Protein AF-0000000079963083 (afdb_homodimer)

Secondary structure (DSSP, 8-state):
-EEEEEEEEEEEEEETTTTEEEEEEEEEEETTTTEEEEEEE-TT--HHHHHHHHHHHHHHHHHH-/-EEEEEEEEEEEEEETTTTEEEEEEEEEEETTTTEEEEEEE-TT--HHHHHHHHHHHHHHHHHH-

Organism: NCBI:txid1448308

Solvent-accessible surface area (backbone atoms only — not comparable to full-atom values): 7713 Å² total; per-residue (Å²): 107,75,49,77,49,78,48,77,46,93,62,66,44,77,36,82,86,80,69,44,71,27,28,29,42,37,40,43,34,30,66,81,78,71,40,74,45,81,47,77,41,45,86,81,52,50,72,67,56,47,48,51,55,50,48,58,55,53,50,52,52,63,69,72,101,107,75,49,79,49,77,49,76,46,93,63,66,45,77,37,83,85,80,69,43,69,25,28,29,43,36,39,41,33,30,65,81,78,71,40,74,45,81,45,76,42,46,86,81,53,50,71,67,58,47,49,50,56,49,47,59,55,53,50,51,51,64,70,73,103

Structure (mmCIF, N/CA/C/O backbone):
data_AF-0000000079963083-model_v1
#
loop_
_entity.id
_entity.type
_entity.pdbx_description
1 polymer 'Uncharacterized protein'
#
loop_
_atom_site.group_PDB
_atom_site.id
_atom_site.type_symbol
_atom_site.label_atom_id
_atom_site.label_alt_id
_atom_site.label_comp_id
_atom_site.label_asym_id
_atom_site.label_entity_id
_atom_site.l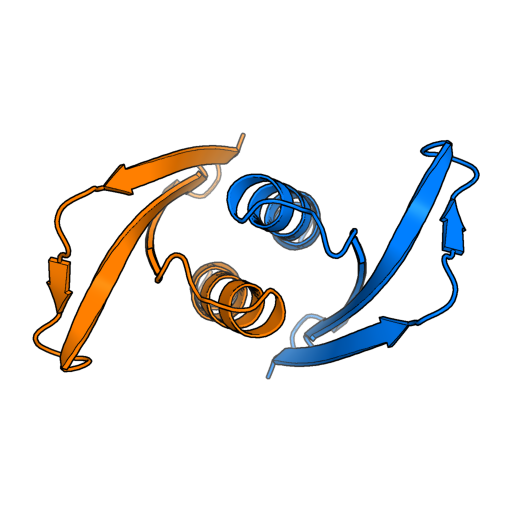abel_seq_id
_atom_site.pdbx_PDB_ins_code
_atom_site.Cartn_x
_atom_site.Cartn_y
_atom_site.Cartn_z
_atom_site.occupancy
_atom_site.B_iso_or_equiv
_atom_site.auth_seq_id
_atom_site.auth_comp_id
_atom_site.auth_asym_id
_atom_site.auth_atom_id
_atom_site.pdbx_PDB_model_num
ATOM 1 N N . ASP A 1 1 ? -7.988 -2.098 14.195 1 79.44 1 ASP A N 1
ATOM 2 C CA . ASP A 1 1 ? -6.566 -2.346 14.398 1 79.44 1 ASP A CA 1
ATOM 3 C C . ASP A 1 1 ? -5.984 -3.172 13.258 1 79.44 1 ASP A C 1
ATOM 5 O O . ASP A 1 1 ? -6.57 -4.176 12.852 1 79.44 1 ASP A O 1
ATOM 9 N N . ILE A 1 2 ? -5.004 -2.691 12.539 1 88.38 2 ILE A N 1
ATOM 10 C CA . ILE A 1 2 ? -4.402 -3.424 11.43 1 88.38 2 ILE A CA 1
ATOM 11 C C . ILE A 1 2 ? -3.031 -3.953 11.852 1 88.38 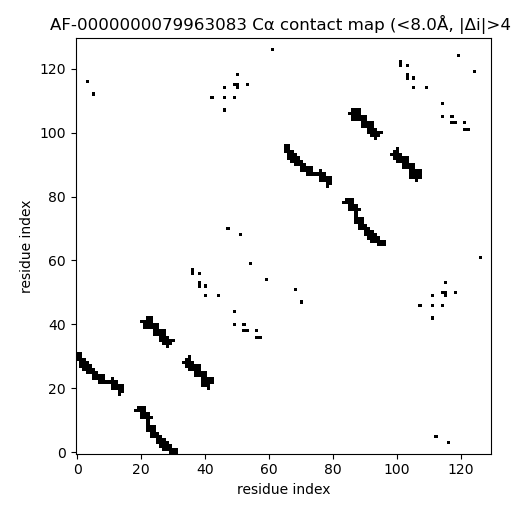2 ILE A C 1
ATOM 13 O O . ILE A 1 2 ? -2.238 -3.232 12.461 1 88.38 2 ILE A O 1
ATOM 17 N N . ALA A 1 3 ? -2.793 -5.309 11.719 1 94 3 ALA A N 1
ATOM 18 C CA . ALA A 1 3 ? -1.487 -5.918 11.961 1 94 3 ALA A CA 1
ATOM 19 C C . ALA A 1 3 ? -0.726 -6.117 10.648 1 94 3 ALA A C 1
ATOM 21 O O . ALA A 1 3 ? -1.305 -6.535 9.648 1 94 3 ALA A O 1
ATOM 22 N N . ILE A 1 4 ? 0.514 -5.68 10.648 1 93.94 4 ILE A N 1
ATOM 23 C CA . ILE A 1 4 ? 1.359 -5.82 9.469 1 93.94 4 ILE A CA 1
ATOM 24 C C . ILE A 1 4 ? 2.643 -6.559 9.836 1 93.94 4 ILE A C 1
ATOM 26 O O . ILE A 1 4 ? 3.354 -6.16 10.766 1 93.94 4 ILE A O 1
ATOM 30 N N . ASP A 1 5 ? 2.881 -7.758 9.188 1 93.5 5 ASP A N 1
ATOM 31 C CA . ASP A 1 5 ? 4.109 -8.523 9.367 1 93.5 5 ASP A CA 1
ATOM 32 C C . ASP A 1 5 ? 4.871 -8.664 8.055 1 93.5 5 ASP A C 1
ATOM 34 O O . ASP A 1 5 ? 4.262 -8.758 6.984 1 93.5 5 ASP A O 1
ATOM 38 N N . PHE A 1 6 ? 6.086 -8.555 8.094 1 92.81 6 PHE A N 1
ATOM 39 C CA . PHE A 1 6 ? 6.965 -8.555 6.926 1 92.81 6 PHE A CA 1
ATOM 40 C C . PHE A 1 6 ? 8.141 -9.492 7.137 1 92.81 6 PHE A C 1
ATOM 42 O O . PHE A 1 6 ? 8.883 -9.359 8.109 1 92.81 6 PHE A O 1
ATOM 49 N N . VAL A 1 7 ? 8.32 -10.484 6.312 1 91.06 7 VAL A N 1
ATOM 50 C CA . VAL A 1 7 ? 9.398 -11.469 6.406 1 91.06 7 VAL A CA 1
ATOM 51 C C . VAL A 1 7 ? 10.148 -11.539 5.078 1 91.06 7 VAL A C 1
ATOM 53 O O . VAL A 1 7 ? 9.547 -11.789 4.031 1 91.06 7 VAL A O 1
ATOM 56 N N . THR A 1 8 ? 11.336 -11.117 5.062 1 89.75 8 THR A N 1
ATOM 57 C CA . THR A 1 8 ? 12.18 -11.297 3.885 1 89.75 8 THR A CA 1
ATOM 58 C C . THR A 1 8 ? 12.984 -12.586 3.992 1 89.75 8 THR A C 1
ATOM 60 O O . THR A 1 8 ? 13.516 -12.906 5.059 1 89.75 8 THR A O 1
ATOM 63 N N . ARG A 1 9 ? 12.781 -13.391 3.062 1 80 9 ARG A N 1
ATOM 64 C CA . ARG A 1 9 ? 13.508 -14.656 3.084 1 80 9 ARG A CA 1
ATOM 65 C C . ARG A 1 9 ? 14.688 -14.633 2.117 1 80 9 ARG A C 1
ATOM 67 O O . ARG A 1 9 ? 14.625 -13.977 1.074 1 80 9 ARG A O 1
ATOM 74 N N . LEU A 1 10 ? 15.727 -15.516 2.58 1 77.88 10 LEU A N 1
ATOM 75 C CA . LEU A 1 10 ? 16.891 -15.695 1.723 1 77.88 10 LEU A CA 1
ATOM 76 C C . LEU A 1 10 ? 16.562 -16.594 0.533 1 77.88 10 LEU A C 1
ATOM 78 O O . LEU A 1 10 ? 17.031 -16.344 -0.583 1 77.88 10 LEU A O 1
ATOM 82 N N . LEU A 1 11 ? 15.664 -17.5 0.856 1 81.25 11 LEU A N 1
ATOM 83 C CA . LEU A 1 11 ? 15.266 -18.375 -0.242 1 81.25 11 LEU A CA 1
ATOM 84 C C . LEU A 1 11 ? 14.016 -17.844 -0.937 1 81.25 11 LEU A C 1
ATOM 86 O O . LEU A 1 11 ? 13.117 -17.328 -0.283 1 81.25 11 LEU A O 1
ATOM 90 N N . THR A 1 12 ? 14.148 -17.984 -2.246 1 86 12 THR A N 1
ATOM 91 C CA . THR A 1 12 ? 13.039 -17.484 -3.047 1 86 12 THR A CA 1
ATOM 92 C C . THR A 1 12 ? 11.93 -18.531 -3.154 1 86 12 THR A C 1
ATOM 94 O O . THR A 1 12 ? 12.188 -19.734 -3.027 1 86 12 THR A O 1
ATOM 97 N N . PHE A 1 13 ? 10.656 -17.984 -3.139 1 86.88 13 PHE A N 1
ATOM 98 C CA . PHE A 1 13 ? 9.477 -18.797 -3.379 1 86.88 13 PHE A CA 1
ATOM 99 C C . PHE A 1 13 ? 9.016 -18.672 -4.824 1 86.88 13 PHE A C 1
ATOM 101 O O . PHE A 1 13 ? 8.891 -17.562 -5.348 1 86.88 13 PHE A O 1
ATOM 108 N N . TYR A 1 14 ? 9.047 -19.906 -5.426 1 90.94 14 TYR A N 1
ATOM 109 C CA . TYR A 1 14 ? 8.547 -19.906 -6.797 1 90.94 14 TYR A CA 1
ATOM 110 C C . TYR A 1 14 ? 7.027 -19.984 -6.828 1 90.94 14 TYR A C 1
ATOM 112 O O . TYR A 1 14 ? 6.426 -20.812 -6.148 1 90.94 14 TYR A O 1
ATOM 120 N N . ASN A 1 15 ? 6.5 -18.953 -7.465 1 89.75 15 ASN A N 1
ATOM 121 C CA . ASN A 1 15 ? 5.059 -19.016 -7.688 1 89.75 15 ASN A CA 1
ATOM 122 C C . ASN A 1 15 ? 4.727 -19.609 -9.055 1 89.75 15 ASN A C 1
ATOM 124 O O . ASN A 1 15 ? 5.117 -19.062 -10.086 1 89.75 15 ASN A O 1
ATOM 128 N N . LEU A 1 16 ? 3.941 -20.688 -8.992 1 89.88 16 LEU A N 1
ATOM 129 C CA . LEU A 1 16 ? 3.648 -21.469 -10.195 1 89.88 16 LEU A CA 1
ATOM 130 C C . LEU A 1 16 ? 2.693 -20.703 -11.109 1 89.88 16 LEU A C 1
ATOM 132 O O . LEU A 1 16 ? 2.719 -20.891 -12.328 1 89.88 16 LEU A O 1
ATOM 136 N N . VAL A 1 17 ? 1.909 -19.859 -10.602 1 86.19 17 VAL A N 1
ATOM 137 C CA . VAL A 1 17 ? 0.91 -19.141 -11.383 1 86.19 17 VAL A CA 1
ATOM 138 C C . VAL A 1 17 ? 1.578 -18 -12.148 1 86.19 17 VAL A C 1
ATOM 140 O O . VAL A 1 17 ? 1.422 -17.891 -13.367 1 86.19 17 VAL A O 1
ATOM 143 N N . SER A 1 18 ? 2.34 -17.141 -11.516 1 85.31 18 SER A N 1
ATOM 144 C CA . SER A 1 18 ? 3.004 -16 -12.133 1 85.31 18 SER A CA 1
ATOM 145 C C . SER A 1 18 ? 4.363 -16.391 -12.703 1 85.31 18 SER A C 1
ATOM 147 O O . SER A 1 18 ? 4.953 -15.641 -13.484 1 85.31 18 SER A O 1
ATOM 149 N N . LYS A 1 19 ? 4.867 -17.609 -12.375 1 92.06 19 LYS A N 1
ATOM 150 C CA . LYS A 1 19 ? 6.156 -18.141 -12.812 1 92.06 19 LYS A CA 1
ATOM 151 C C . LYS A 1 19 ? 7.293 -17.188 -12.445 1 92.06 19 LYS A C 1
ATOM 153 O O . LYS A 1 19 ? 8.156 -16.891 -13.273 1 92.06 19 LYS A O 1
ATOM 158 N N . VAL A 1 20 ? 7.23 -16.578 -11.383 1 91.25 20 VAL A N 1
ATOM 159 C CA . VAL A 1 20 ? 8.219 -15.641 -10.859 1 91.25 20 VAL A CA 1
ATOM 160 C C . VAL A 1 20 ? 8.68 -16.094 -9.477 1 91.25 20 VAL A C 1
ATOM 162 O O . VAL A 1 20 ? 7.922 -16.734 -8.742 1 91.25 20 VAL A O 1
ATOM 165 N N . PHE A 1 21 ? 9.898 -15.734 -9.148 1 93.44 21 PHE A N 1
ATOM 166 C CA . PHE A 1 21 ? 10.43 -15.984 -7.809 1 93.44 21 PHE A CA 1
ATOM 167 C C . PHE A 1 21 ? 10.195 -14.781 -6.902 1 93.44 21 PHE A C 1
ATOM 169 O O . PHE A 1 21 ? 10.414 -13.641 -7.312 1 93.44 21 PHE A O 1
ATOM 176 N N . TYR A 1 22 ? 9.695 -15.047 -5.789 1 94.81 22 TYR A N 1
ATOM 177 C CA . TYR A 1 22 ? 9.508 -14.031 -4.766 1 94.81 22 TYR A CA 1
ATOM 178 C C . TYR A 1 22 ? 10.391 -14.305 -3.555 1 94.81 22 TYR A C 1
ATOM 180 O O . TYR A 1 22 ? 10.672 -15.461 -3.227 1 94.81 22 TYR A O 1
ATOM 188 N N . ASN A 1 23 ? 10.797 -13.227 -2.893 1 94.62 23 ASN A N 1
ATOM 189 C CA . ASN A 1 23 ? 11.664 -13.422 -1.735 1 94.62 23 ASN A CA 1
ATOM 190 C C . ASN A 1 23 ? 11.148 -12.656 -0.519 1 94.62 23 ASN A C 1
ATOM 192 O O . ASN A 1 23 ? 11.805 -12.625 0.524 1 94.62 23 ASN A O 1
ATOM 196 N N . THR A 1 24 ? 10.094 -12.023 -0.663 1 95.06 24 THR A N 1
ATOM 197 C CA . THR A 1 24 ? 9.539 -11.25 0.444 1 95.06 24 THR A CA 1
ATOM 198 C C . THR A 1 24 ? 8.055 -11.531 0.612 1 95.06 24 THR A C 1
ATOM 200 O O . THR A 1 24 ? 7.316 -11.609 -0.373 1 95.06 24 THR A O 1
ATOM 203 N N . ILE A 1 25 ? 7.559 -11.68 1.894 1 94.56 25 ILE A N 1
ATOM 204 C CA . ILE A 1 25 ? 6.168 -11.938 2.244 1 94.56 25 ILE A CA 1
ATOM 205 C C . ILE A 1 25 ? 5.652 -10.836 3.164 1 94.56 25 ILE A C 1
ATOM 207 O O . ILE A 1 25 ? 6.273 -10.523 4.18 1 94.56 25 ILE A O 1
ATOM 211 N N . LEU A 1 26 ? 4.602 -10.195 2.812 1 95.81 26 LEU A N 1
ATOM 212 C CA . LEU A 1 26 ? 3.871 -9.227 3.617 1 95.81 26 LEU A CA 1
ATOM 213 C C . LEU A 1 26 ? 2.514 -9.781 4.039 1 95.81 26 LEU A C 1
ATOM 215 O O . LEU A 1 26 ? 1.724 -10.211 3.195 1 95.81 26 LEU A O 1
ATOM 219 N N . VAL A 1 27 ? 2.328 -9.875 5.359 1 95.94 27 VAL A N 1
ATOM 220 C CA . VAL A 1 27 ? 1.044 -10.328 5.887 1 95.94 27 VAL A CA 1
ATOM 221 C C . VAL A 1 27 ? 0.276 -9.133 6.457 1 95.94 27 VAL A C 1
ATOM 223 O O . VAL A 1 27 ? 0.802 -8.391 7.285 1 95.94 27 VAL A O 1
ATOM 226 N N . VAL A 1 28 ? -0.901 -8.883 5.953 1 95.62 28 VAL A N 1
ATOM 227 C CA . VAL A 1 28 ? -1.784 -7.816 6.422 1 95.62 28 VAL A CA 1
ATOM 228 C C . VAL A 1 28 ? -3.049 -8.43 7.023 1 95.62 28 VAL A C 1
ATOM 230 O O . VAL A 1 28 ? -3.744 -9.203 6.367 1 95.62 28 VAL A O 1
ATOM 233 N N . ILE A 1 29 ? -3.309 -8.062 8.328 1 95.44 29 ILE A N 1
ATOM 234 C CA . ILE A 1 29 ? -4.5 -8.555 9.016 1 95.44 29 ILE A CA 1
ATOM 235 C C . ILE A 1 29 ? -5.305 -7.371 9.555 1 95.44 29 ILE A C 1
ATOM 237 O O . ILE A 1 29 ? -4.77 -6.52 10.273 1 95.44 29 ILE A O 1
ATOM 241 N N . ASP A 1 30 ? -6.457 -7.219 9.102 1 92.31 30 ASP A N 1
ATOM 242 C CA . ASP A 1 30 ? -7.418 -6.277 9.672 1 92.31 30 ASP A CA 1
ATOM 243 C C . ASP A 1 30 ? -8.523 -7.016 10.43 1 92.31 30 ASP A C 1
ATOM 245 O O . ASP A 1 30 ? -9.422 -7.59 9.82 1 92.31 30 ASP A O 1
ATOM 249 N N . ARG A 1 31 ? -8.477 -6.91 11.594 1 91.81 31 ARG A N 1
ATOM 250 C CA . ARG A 1 31 ? -9.359 -7.715 12.43 1 91.81 31 ARG A CA 1
ATOM 251 C C . ARG A 1 31 ? -10.766 -7.133 12.453 1 91.81 31 ARG A C 1
ATOM 253 O O . ARG A 1 31 ? -11.734 -7.852 12.695 1 91.81 31 ARG A O 1
ATOM 260 N N . PHE A 1 32 ? -10.859 -5.824 12.172 1 88.81 32 PHE A N 1
ATOM 261 C CA . PHE A 1 32 ? -12.156 -5.16 12.203 1 88.81 32 PHE A CA 1
ATOM 262 C C . PHE A 1 32 ? -13.078 -5.75 11.141 1 88.81 32 PHE A C 1
ATOM 264 O O . PHE A 1 32 ? -14.273 -5.922 11.383 1 88.81 32 PHE A O 1
ATOM 271 N N . ILE A 1 33 ? -12.594 -6.074 10.016 1 87.25 33 ILE A N 1
ATOM 272 C CA . ILE A 1 33 ? -13.422 -6.57 8.914 1 87.25 33 ILE A CA 1
ATOM 273 C C . ILE A 1 33 ? -13.008 -7.996 8.562 1 87.25 33 ILE A C 1
ATOM 275 O O . ILE A 1 33 ? -13.289 -8.477 7.457 1 87.25 33 ILE A O 1
ATOM 279 N N . LYS A 1 34 ? -12.172 -8.641 9.57 1 90.12 34 LYS A N 1
ATOM 280 C CA . LYS A 1 34 ? -11.703 -10.016 9.43 1 90.12 34 LYS A CA 1
ATOM 281 C C . LYS A 1 34 ? -10.969 -10.211 8.109 1 90.12 34 LYS A C 1
ATOM 283 O O . LYS A 1 34 ? -11.242 -11.172 7.379 1 90.12 34 LYS A O 1
ATOM 288 N N . TYR A 1 35 ? -10.188 -9.266 7.715 1 90.56 35 TYR A N 1
ATOM 289 C CA . TYR A 1 35 ? -9.359 -9.289 6.516 1 90.56 35 TYR A CA 1
ATOM 290 C C . TYR A 1 35 ? -7.949 -9.781 6.832 1 90.56 35 TYR A C 1
ATOM 292 O O . TYR A 1 35 ? -7.32 -9.305 7.781 1 90.56 35 TYR A O 1
ATOM 300 N N . ALA A 1 36 ? -7.559 -10.914 6.117 1 94.88 36 ALA A N 1
ATOM 301 C CA . ALA A 1 36 ? -6.184 -11.406 6.125 1 94.88 36 ALA A CA 1
ATOM 302 C C . ALA A 1 36 ? -5.676 -11.641 4.703 1 94.88 36 ALA A C 1
ATOM 304 O O . ALA A 1 36 ? -6.34 -12.297 3.9 1 94.88 36 ALA A O 1
ATOM 305 N N . GLU A 1 37 ? -4.488 -11.055 4.457 1 94.31 37 GLU A N 1
ATOM 306 C CA . GLU A 1 37 ? -3.947 -11.156 3.104 1 94.31 37 GLU A CA 1
ATOM 307 C C . GLU A 1 37 ? -2.436 -11.359 3.129 1 94.31 37 GLU A C 1
ATOM 309 O O . GLU A 1 37 ? -1.728 -10.711 3.898 1 94.31 37 GLU A O 1
ATOM 314 N N . ILE A 1 38 ? -2.033 -12.391 2.322 1 94.12 38 ILE A N 1
ATOM 315 C CA . ILE A 1 38 ? -0.604 -12.578 2.105 1 94.12 38 ILE A CA 1
ATOM 316 C C . ILE A 1 38 ? -0.205 -11.984 0.755 1 94.12 38 ILE A C 1
ATOM 318 O O . ILE A 1 38 ? -0.772 -12.344 -0.28 1 94.12 38 ILE A O 1
ATOM 322 N N . ILE A 1 39 ? 0.692 -11.039 0.733 1 94.75 39 ILE A N 1
ATOM 323 C CA . ILE A 1 39 ? 1.163 -10.375 -0.48 1 94.75 39 ILE A CA 1
ATOM 324 C C . ILE A 1 39 ? 2.639 -10.703 -0.703 1 94.75 39 ILE A C 1
ATOM 326 O O . ILE A 1 39 ? 3.473 -10.469 0.176 1 94.75 39 ILE A O 1
ATOM 330 N N . LEU A 1 40 ? 2.934 -11.242 -1.892 1 93.56 40 LEU A N 1
ATOM 331 C CA . LEU A 1 40 ? 4.305 -11.594 -2.25 1 93.56 40 LEU A CA 1
ATOM 332 C C . LEU A 1 40 ? 4.914 -10.531 -3.162 1 93.56 40 LEU A C 1
ATOM 334 O O . LEU A 1 40 ? 4.242 -10.023 -4.062 1 93.56 40 LEU A O 1
ATOM 338 N N . PHE A 1 41 ? 6.145 -10.188 -2.891 1 94.62 41 PHE A N 1
ATOM 339 C CA . PHE A 1 41 ? 6.848 -9.297 -3.803 1 94.62 41 PHE A CA 1
ATOM 340 C C . PHE A 1 41 ? 8.352 -9.508 -3.711 1 94.62 41 PHE A C 1
ATOM 342 O O . PHE A 1 41 ? 8.828 -10.305 -2.9 1 94.62 41 PHE A O 1
ATOM 349 N N . ARG A 1 42 ? 8.992 -8.93 -4.621 1 93.44 42 ARG A N 1
ATOM 350 C CA . ARG A 1 42 ? 10.445 -9.086 -4.695 1 93.44 42 ARG A CA 1
ATOM 351 C C . ARG A 1 42 ? 11.148 -7.898 -4.047 1 93.44 42 ARG A C 1
ATOM 353 O O . ARG A 1 42 ? 10.64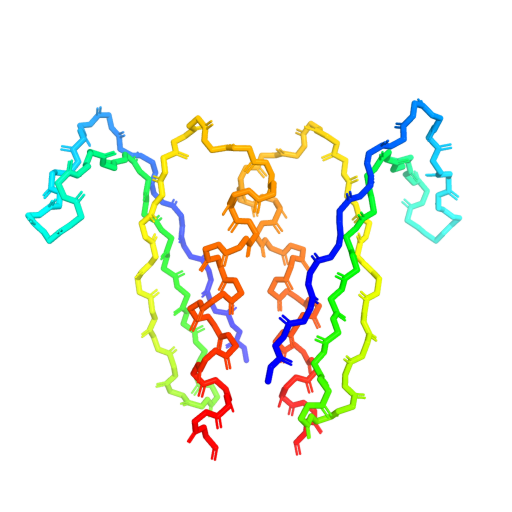8 -6.773 -4.09 1 93.44 42 ARG A O 1
ATOM 360 N N . ASN A 1 43 ? 12.359 -8.172 -3.588 1 89.62 43 ASN A N 1
ATOM 361 C CA . ASN A 1 43 ? 13.117 -7.125 -2.92 1 89.62 43 ASN A CA 1
ATOM 362 C C . ASN A 1 43 ? 13.586 -6.059 -3.904 1 89.62 43 ASN A C 1
ATOM 364 O O . ASN A 1 43 ? 13.945 -4.949 -3.504 1 89.62 43 ASN A O 1
ATOM 368 N N . ASN A 1 44 ? 13.578 -6.418 -5.16 1 90.38 44 ASN A N 1
ATOM 369 C CA . ASN A 1 44 ? 14.062 -5.457 -6.148 1 90.38 44 ASN A CA 1
ATOM 370 C C . ASN A 1 44 ? 12.914 -4.672 -6.773 1 90.38 44 ASN A C 1
ATOM 372 O O . ASN A 1 44 ? 13.109 -3.951 -7.754 1 90.38 44 ASN A O 1
ATOM 376 N N . TYR A 1 45 ? 11.742 -4.824 -6.266 1 93.19 45 TYR A N 1
ATOM 377 C CA . TYR A 1 45 ? 10.625 -4.016 -6.742 1 93.19 45 TYR A CA 1
ATOM 378 C C . TYR A 1 45 ? 10.898 -2.531 -6.516 1 93.19 45 TYR A C 1
ATOM 380 O O . TYR A 1 45 ? 11.422 -2.143 -5.473 1 93.19 45 TYR A O 1
ATOM 388 N N . THR A 1 46 ? 10.578 -1.761 -7.469 1 92.94 46 THR A N 1
ATOM 389 C CA . THR A 1 46 ? 10.57 -0.316 -7.27 1 92.94 46 THR A CA 1
ATOM 390 C C . THR A 1 46 ? 9.43 0.093 -6.34 1 92.94 46 THR A C 1
ATOM 392 O O . THR A 1 46 ? 8.523 -0.703 -6.066 1 92.94 46 THR A O 1
ATOM 395 N N . ALA A 1 47 ? 9.445 1.259 -5.871 1 93.94 47 ALA A N 1
ATOM 396 C CA . ALA A 1 47 ? 8.375 1.78 -5.027 1 93.94 47 ALA A CA 1
ATOM 397 C C . ALA A 1 47 ? 7.023 1.683 -5.73 1 93.94 47 ALA A C 1
ATOM 399 O O . ALA A 1 47 ? 6.031 1.266 -5.129 1 93.94 47 ALA A O 1
ATOM 400 N N . LEU A 1 48 ? 7.027 2.031 -7.031 1 92.88 48 LEU A N 1
ATOM 401 C CA . LEU A 1 48 ? 5.781 2.012 -7.789 1 92.88 48 LEU A CA 1
ATOM 402 C C . LEU A 1 48 ? 5.25 0.589 -7.93 1 92.88 48 LEU A C 1
ATOM 404 O O . LEU A 1 48 ? 4.059 0.344 -7.746 1 92.88 48 LEU A O 1
ATOM 408 N N . GLU A 1 49 ? 6.074 -0.33 -8.25 1 94.19 49 GLU A N 1
ATOM 409 C CA . GLU A 1 49 ? 5.656 -1.724 -8.375 1 94.19 49 GLU A CA 1
ATOM 410 C C . GLU A 1 49 ? 5.082 -2.25 -7.066 1 94.19 49 GLU A C 1
ATOM 412 O O . GLU A 1 49 ? 4.051 -2.928 -7.062 1 94.19 49 GLU A O 1
ATOM 417 N N . LEU A 1 50 ? 5.754 -1.911 -5.996 1 95.81 50 LEU A N 1
ATOM 418 C CA . LEU A 1 50 ? 5.289 -2.361 -4.688 1 95.81 50 LEU A CA 1
ATOM 419 C C . LEU A 1 50 ? 3.926 -1.762 -4.359 1 95.81 50 LEU A C 1
ATOM 421 O O . LEU A 1 50 ? 3.018 -2.475 -3.928 1 95.81 50 LEU A O 1
ATOM 425 N N . VAL A 1 51 ? 3.789 -0.54 -4.594 1 95.44 51 VAL A N 1
ATOM 426 C CA . VAL A 1 51 ? 2.539 0.159 -4.316 1 95.44 51 VAL A CA 1
ATOM 427 C C . VAL A 1 51 ? 1.404 -0.474 -5.121 1 95.44 51 VAL A C 1
ATOM 429 O O . VAL A 1 51 ? 0.312 -0.697 -4.59 1 95.44 51 VAL A O 1
ATOM 432 N N . GLN A 1 52 ? 1.699 -0.743 -6.383 1 94.75 52 GLN A N 1
ATOM 433 C CA . GLN A 1 52 ? 0.679 -1.327 -7.246 1 94.75 52 GLN A CA 1
ATOM 434 C C . GLN A 1 52 ? 0.239 -2.695 -6.73 1 94.75 52 GLN A C 1
ATOM 436 O O . GLN A 1 52 ? -0.955 -3.002 -6.711 1 94.75 52 GLN A O 1
ATOM 441 N N . VAL A 1 53 ? 1.17 -3.445 -6.293 1 94.12 53 VAL A N 1
ATOM 442 C CA . VAL A 1 53 ? 0.854 -4.777 -5.789 1 94.12 53 VAL A CA 1
ATOM 443 C C . VAL A 1 53 ? -0.009 -4.664 -4.535 1 94.12 53 VAL A C 1
ATOM 445 O O . VAL A 1 53 ? -1.007 -5.375 -4.395 1 94.12 53 VAL A O 1
ATOM 448 N N . ILE A 1 54 ? 0.371 -3.754 -3.625 1 95.31 54 ILE A N 1
ATOM 449 C CA . ILE A 1 54 ? -0.319 -3.59 -2.35 1 95.31 54 ILE A CA 1
ATOM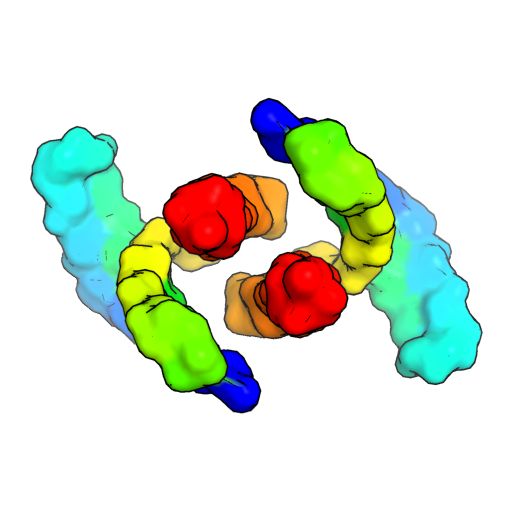 450 C C . ILE A 1 54 ? -1.737 -3.078 -2.592 1 95.31 54 ILE A C 1
ATOM 452 O O . ILE A 1 54 ? -2.705 -3.656 -2.092 1 95.31 54 ILE A O 1
ATOM 456 N N . LEU A 1 55 ? -1.92 -2.055 -3.379 1 93.81 55 LEU A N 1
ATOM 457 C CA . LEU A 1 55 ? -3.223 -1.434 -3.59 1 93.81 55 LEU A CA 1
ATOM 458 C C . LEU A 1 55 ? -4.152 -2.369 -4.355 1 93.81 55 LEU A C 1
ATOM 460 O O . LEU A 1 55 ? -5.352 -2.422 -4.078 1 93.81 55 LEU A O 1
ATOM 464 N N . ASN A 1 56 ? -3.545 -3.109 -5.355 1 91.94 56 ASN A N 1
ATOM 465 C CA . ASN A 1 56 ? -4.355 -4.07 -6.094 1 91.94 56 ASN A CA 1
ATOM 466 C C . ASN A 1 56 ? -4.957 -5.125 -5.168 1 91.94 56 ASN A C 1
ATOM 468 O O . ASN A 1 56 ? -6.109 -5.527 -5.34 1 91.94 56 ASN A O 1
ATOM 472 N N . ARG A 1 57 ? -4.203 -5.48 -4.223 1 92.5 57 ARG A N 1
ATOM 473 C CA . ARG A 1 57 ? -4.656 -6.543 -3.332 1 92.5 57 ARG A CA 1
ATOM 474 C C . ARG A 1 57 ? -5.57 -5.992 -2.24 1 92.5 57 ARG A C 1
ATOM 476 O O . ARG A 1 57 ? -6.656 -6.527 -2.004 1 92.5 57 ARG A O 1
ATOM 483 N N . VAL A 1 58 ? -5.25 -4.934 -1.606 1 92.38 58 VAL A N 1
ATOM 484 C CA . VAL A 1 58 ? -5.938 -4.434 -0.42 1 92.38 58 VAL A CA 1
ATOM 485 C C . VAL A 1 58 ? -7.219 -3.709 -0.831 1 92.38 58 VAL A C 1
ATOM 487 O O . VAL A 1 58 ? -8.289 -3.963 -0.271 1 92.38 58 VAL A O 1
ATOM 490 N N . VAL A 1 59 ? -7.172 -2.875 -1.857 1 90.75 59 VAL A N 1
ATOM 491 C CA . VAL A 1 59 ? -8.336 -2.096 -2.266 1 90.75 59 VAL A CA 1
ATOM 492 C C . VAL A 1 59 ? -9.398 -3.021 -2.852 1 90.75 59 VAL A C 1
ATOM 494 O O . VAL A 1 59 ? -10.602 -2.807 -2.65 1 90.75 59 VAL A O 1
ATOM 497 N N . ARG A 1 60 ? -8.914 -4.02 -3.607 1 88.62 60 ARG A N 1
ATOM 498 C CA . ARG A 1 60 ? -9.859 -4.98 -4.168 1 88.62 60 ARG A CA 1
ATOM 499 C C . ARG A 1 60 ? -10.727 -5.594 -3.076 1 88.62 60 ARG A C 1
ATOM 501 O O . ARG A 1 60 ? -11.938 -5.75 -3.256 1 88.62 60 ARG A O 1
ATOM 508 N N . TYR A 1 61 ? -10.117 -5.887 -1.957 1 87.12 61 TYR A N 1
ATOM 509 C CA . TYR A 1 61 ? -10.875 -6.484 -0.86 1 87.12 61 TYR A C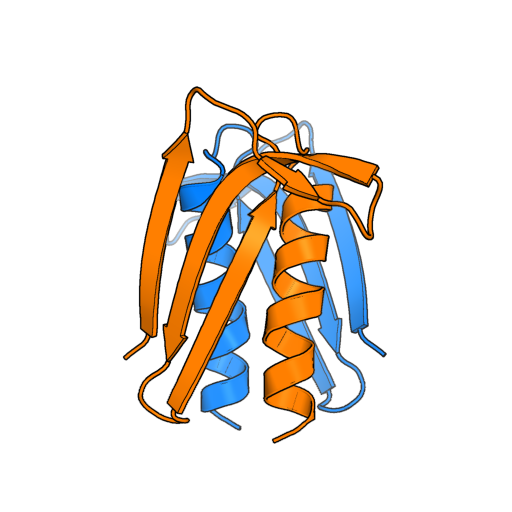A 1
ATOM 510 C C . TYR A 1 61 ? -11.906 -5.508 -0.311 1 87.12 61 TYR A C 1
ATOM 512 O O . TYR A 1 61 ? -13.078 -5.855 -0.158 1 87.12 61 TYR A O 1
ATOM 520 N N . TYR A 1 62 ? -11.477 -4.34 -0.042 1 87 62 TYR A N 1
ATOM 521 C CA . TYR A 1 62 ? -12.352 -3.355 0.583 1 87 62 TYR A CA 1
ATOM 522 C C . TYR A 1 62 ? -13.484 -2.951 -0.362 1 87 62 TYR A C 1
ATOM 524 O O . TYR A 1 62 ? -14.578 -2.6 0.083 1 87 62 TYR A O 1
ATOM 532 N N . LYS A 1 63 ? -13.25 -3.092 -1.628 1 83.88 63 LYS A N 1
ATOM 533 C CA . LYS A 1 63 ? -14.289 -2.795 -2.609 1 83.88 63 LYS A CA 1
ATOM 534 C C . LYS A 1 63 ? -15.312 -3.924 -2.686 1 83.88 63 LYS A C 1
ATOM 536 O O . LYS A 1 63 ? -16.438 -3.721 -3.154 1 83.88 63 LYS A O 1
ATOM 541 N N . LEU A 1 64 ? -14.867 -5.059 -2.393 1 77.44 64 LEU A N 1
ATOM 542 C CA . LEU A 1 64 ? -15.766 -6.203 -2.424 1 77.44 64 LEU A CA 1
ATOM 543 C C . LEU A 1 64 ? -16.656 -6.234 -1.18 1 77.44 64 LEU A C 1
ATOM 545 O O . LEU A 1 64 ? -17.672 -6.918 -1.158 1 77.44 64 LEU A O 1
ATOM 549 N N . LEU A 1 65 ? -16.219 -5.516 -0.206 1 67.69 65 LEU A N 1
ATOM 550 C CA . LEU A 1 65 ? -17.031 -5.418 0.994 1 67.69 65 LEU A CA 1
ATOM 551 C C . LEU A 1 65 ? -18.188 -4.434 0.788 1 67.69 65 LEU A C 1
ATOM 553 O O . LEU A 1 65 ? -19.312 -4.68 1.229 1 67.69 65 LEU A O 1
ATOM 557 N N . ASP B 1 1 ? -12.68 1.464 -10.656 1 78.62 1 ASP B N 1
ATOM 558 C CA . ASP B 1 1 ? -11.438 1.77 -11.359 1 78.62 1 ASP B CA 1
ATOM 559 C C . ASP B 1 1 ? -10.508 2.623 -10.492 1 78.62 1 ASP B C 1
ATOM 561 O O . ASP B 1 1 ? -10.945 3.617 -9.906 1 78.62 1 ASP B O 1
ATOM 565 N N . ILE B 1 2 ? -9.32 2.164 -10.172 1 88.06 2 ILE B N 1
ATOM 566 C CA . ILE B 1 2 ? -8.383 2.922 -9.352 1 88.06 2 ILE B CA 1
ATOM 567 C C . ILE B 1 2 ? -7.27 3.492 -10.227 1 88.06 2 ILE B C 1
ATOM 569 O O . ILE B 1 2 ? -6.734 2.797 -11.086 1 88.06 2 ILE B O 1
ATOM 573 N N . ALA B 1 3 ? -7.051 4.859 -10.172 1 93.81 3 ALA B N 1
ATOM 574 C CA . ALA B 1 3 ? -5.938 5.504 -10.852 1 93.81 3 ALA B CA 1
ATOM 575 C C . ALA B 1 3 ? -4.766 5.73 -9.906 1 93.81 3 ALA B C 1
ATOM 577 O O . ALA B 1 3 ? -4.957 6.148 -8.758 1 93.81 3 ALA B O 1
ATOM 578 N N . ILE B 1 4 ? -3.574 5.336 -10.336 1 93.88 4 ILE B N 1
ATOM 579 C CA . ILE B 1 4 ? -2.369 5.504 -9.531 1 93.88 4 ILE B CA 1
ATOM 580 C C . ILE B 1 4 ? -1.322 6.281 -10.328 1 93.88 4 ILE B C 1
ATOM 582 O O . ILE B 1 4 ? -0.979 5.902 -11.453 1 93.88 4 ILE B O 1
ATOM 586 N N . ASP B 1 5 ? -0.915 7.492 -9.797 1 93.5 5 ASP B N 1
ATOM 587 C CA . ASP B 1 5 ? 0.142 8.297 -10.398 1 93.5 5 ASP B CA 1
ATOM 588 C C . ASP B 1 5 ? 1.318 8.469 -9.438 1 93.5 5 ASP B C 1
ATOM 590 O O . ASP B 1 5 ? 1.127 8.562 -8.227 1 93.5 5 ASP B O 1
ATOM 594 N N . PHE B 1 6 ? 2.455 8.391 -9.906 1 92.69 6 PHE B N 1
ATOM 595 C CA . PHE B 1 6 ? 3.688 8.43 -9.125 1 92.69 6 PHE B CA 1
ATOM 596 C C . PHE B 1 6 ? 4.684 9.414 -9.742 1 92.69 6 PHE B C 1
ATOM 598 O O . PHE B 1 6 ? 5.023 9.305 -10.922 1 92.69 6 PHE B O 1
ATOM 605 N N . VAL B 1 7 ? 5.105 10.414 -9.031 1 91.19 7 VAL B N 1
ATOM 606 C CA . VAL B 1 7 ? 6.051 11.414 -9.5 1 91.19 7 VAL B CA 1
ATOM 607 C C . VAL B 1 7 ? 7.219 11.523 -8.516 1 91.19 7 VAL B C 1
ATOM 609 O O . VAL B 1 7 ? 7.02 11.758 -7.324 1 91.19 7 VAL B O 1
ATOM 612 N N . THR B 1 8 ? 8.359 11.164 -8.914 1 90.19 8 THR B N 1
ATOM 613 C CA . THR B 1 8 ? 9.555 11.383 -8.117 1 90.19 8 THR B CA 1
ATOM 614 C C . THR B 1 8 ? 10.227 12.703 -8.5 1 90.19 8 THR B C 1
ATOM 616 O O . THR B 1 8 ? 10.297 13.047 -9.68 1 90.19 8 THR B O 1
ATOM 619 N N . ARG B 1 9 ? 10.367 13.508 -7.539 1 80.56 9 ARG B N 1
ATOM 620 C CA . ARG B 1 9 ? 10.984 14.805 -7.809 1 80.56 9 ARG B CA 1
ATOM 621 C C . ARG B 1 9 ? 12.438 14.82 -7.344 1 80.56 9 ARG B C 1
ATOM 623 O O . ARG B 1 9 ? 12.789 14.164 -6.363 1 80.56 9 ARG B O 1
ATOM 630 N N . LEU B 1 10 ? 13.195 15.742 -8.125 1 79.31 10 LEU B N 1
ATOM 631 C CA . LEU B 1 10 ? 14.586 15.969 -7.75 1 79.31 10 LEU B CA 1
ATOM 632 C C . LEU B 1 10 ? 14.672 16.859 -6.508 1 79.31 10 LEU B C 1
ATOM 634 O O . LEU B 1 10 ? 15.5 16.609 -5.633 1 79.31 10 LEU B O 1
ATOM 638 N N . LEU B 1 11 ? 13.695 17.734 -6.492 1 81.81 11 LEU B N 1
ATOM 639 C CA . LEU B 1 11 ? 13.695 18.594 -5.312 1 81.81 11 LEU B CA 1
ATOM 640 C C . LEU B 1 11 ? 12.797 18.016 -4.223 1 81.81 11 LEU B C 1
ATOM 642 O O . LEU B 1 11 ? 11.727 17.484 -4.516 1 81.81 11 LEU B O 1
ATOM 646 N N . THR B 1 12 ? 13.391 18.156 -3.055 1 86.56 12 THR B N 1
ATOM 647 C CA . THR B 1 12 ? 12.648 17.625 -1.921 1 86.56 12 THR B CA 1
ATOM 648 C C . THR B 1 12 ? 11.625 18.625 -1.407 1 86.56 12 THR B C 1
ATOM 650 O O . THR B 1 12 ? 11.789 19.844 -1.599 1 86.56 12 THR B O 1
ATOM 653 N N . PHE B 1 13 ? 10.445 18.031 -0.941 1 87.38 13 PHE B N 1
ATOM 654 C CA . PHE B 1 13 ? 9.406 18.812 -0.282 1 87.38 13 PHE B CA 1
ATOM 655 C C . PHE B 1 13 ? 9.5 18.688 1.232 1 87.38 13 PHE B C 1
ATOM 657 O O . PHE B 1 13 ? 9.609 17.578 1.755 1 87.38 13 PHE B O 1
ATOM 664 N N . TYR B 1 14 ? 9.703 19.922 1.798 1 91.25 14 TYR B N 1
ATOM 665 C CA . TYR B 1 14 ? 9.742 19.906 3.256 1 91.25 14 TYR B CA 1
ATOM 666 C C . TYR B 1 14 ? 8.336 19.938 3.838 1 91.25 14 TYR B C 1
ATOM 668 O O . TYR B 1 14 ? 7.508 20.766 3.436 1 91.25 14 TYR B O 1
ATOM 676 N N . ASN B 1 15 ? 8.109 18.891 4.609 1 89.75 15 ASN B N 1
ATOM 677 C CA . ASN B 1 15 ? 6.844 18.906 5.336 1 89.75 15 ASN B CA 1
ATOM 678 C C . ASN B 1 15 ? 7.008 19.484 6.738 1 89.75 15 ASN B C 1
ATOM 680 O O . ASN B 1 15 ? 7.762 18.953 7.555 1 89.75 15 ASN B O 1
ATOM 684 N N . LEU B 1 16 ? 6.215 20.56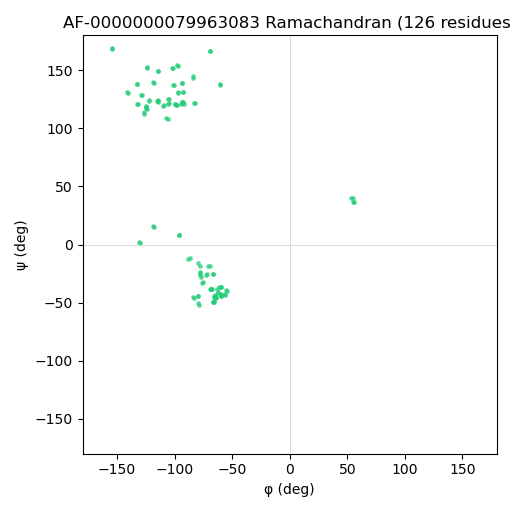2 6.988 1 90.06 16 LEU B N 1
ATOM 685 C CA . LEU B 1 16 ? 6.355 21.312 8.227 1 90.06 16 LEU B CA 1
ATOM 686 C C . LEU B 1 16 ? 5.816 20.516 9.414 1 90.06 16 LEU B C 1
ATOM 688 O O . LEU B 1 16 ? 6.273 20.703 10.547 1 90.06 16 LEU B O 1
ATOM 692 N N . VAL B 1 17 ? 4.934 19.641 9.211 1 86.56 17 VAL B N 1
ATOM 693 C CA . VAL B 1 17 ? 4.301 18.891 10.289 1 86.56 17 VAL B CA 1
ATOM 694 C C . VAL B 1 17 ? 5.23 17.766 10.742 1 86.56 17 VAL B C 1
ATOM 696 O O . VAL B 1 17 ? 5.527 17.641 11.93 1 86.56 17 VAL B O 1
ATOM 699 N N . SER B 1 18 ? 5.738 16.969 9.844 1 85.31 18 SER B N 1
ATOM 700 C CA . SER B 1 18 ? 6.605 15.836 10.164 1 85.31 18 SER B CA 1
ATOM 701 C C . SER B 1 18 ? 8.07 16.266 10.219 1 85.31 18 SER B C 1
ATOM 703 O O . SER B 1 18 ? 8.922 15.523 10.719 1 85.31 18 SER B O 1
ATOM 705 N N . LYS B 1 19 ? 8.398 17.5 9.734 1 92.06 19 LYS B N 1
ATOM 706 C CA . LYS B 1 19 ? 9.742 18.062 9.688 1 92.06 19 LYS B CA 1
ATOM 707 C C . LYS B 1 19 ? 10.695 17.141 8.93 1 92.06 19 LYS B C 1
ATOM 709 O O . LYS B 1 19 ? 11.805 16.875 9.383 1 92.06 19 LYS B O 1
ATOM 714 N N . VAL B 1 20 ? 10.258 16.531 7.938 1 91.25 20 VAL B N 1
ATOM 715 C CA . VAL B 1 20 ? 11.016 15.633 7.082 1 91.25 20 VAL B CA 1
ATOM 716 C C . VAL B 1 20 ? 10.93 16.109 5.629 1 91.25 20 VAL B C 1
ATOM 718 O O . VAL B 1 20 ? 9.945 16.734 5.23 1 91.25 20 VAL B O 1
ATOM 721 N N . PHE B 1 21 ? 11.961 15.781 4.863 1 93.56 21 PHE B N 1
ATOM 722 C CA . PHE B 1 21 ? 11.961 16.047 3.43 1 93.56 21 PHE B CA 1
ATOM 723 C C . PHE B 1 21 ? 11.453 14.844 2.654 1 93.56 21 PHE B C 1
ATOM 725 O O . PHE B 1 21 ? 11.836 13.703 2.945 1 93.56 21 PHE B O 1
ATOM 732 N N . TYR B 1 22 ? 10.578 15.094 1.793 1 95.12 22 TYR B N 1
ATOM 733 C CA . TYR B 1 22 ? 10.062 14.062 0.895 1 95.12 22 TYR B CA 1
ATOM 734 C C . TYR B 1 22 ? 10.445 14.367 -0.55 1 95.12 22 TYR B C 1
ATOM 736 O O . TYR B 1 22 ? 10.555 15.531 -0.94 1 95.12 22 TYR B O 1
ATOM 744 N N . ASN B 1 23 ? 10.617 13.305 -1.321 1 94.81 23 ASN B N 1
ATOM 745 C CA . ASN B 1 23 ? 11 13.523 -2.713 1 94.81 23 ASN B CA 1
ATOM 746 C C . ASN B 1 23 ? 10.117 12.727 -3.668 1 94.81 23 ASN B C 1
ATOM 748 O O . ASN B 1 23 ? 10.352 12.711 -4.875 1 94.81 23 ASN B O 1
ATOM 752 N N . THR B 1 24 ? 9.203 12.062 -3.146 1 95.19 24 THR B N 1
ATOM 753 C CA . THR B 1 24 ? 8.32 11.266 -3.984 1 95.19 24 THR B CA 1
ATOM 754 C C . THR B 1 24 ? 6.859 11.492 -3.607 1 95.19 24 THR B C 1
ATOM 756 O O . THR B 1 24 ? 6.52 11.555 -2.422 1 95.19 24 THR B O 1
ATOM 759 N N . ILE B 1 25 ? 5.945 11.617 -4.637 1 94.62 25 ILE B N 1
ATOM 760 C CA . ILE B 1 25 ? 4.512 11.836 -4.465 1 94.62 25 ILE B CA 1
ATOM 761 C C . ILE B 1 25 ? 3.732 10.711 -5.141 1 94.62 25 ILE B C 1
ATOM 763 O O . ILE B 1 25 ? 3.957 10.414 -6.316 1 94.62 25 ILE B O 1
ATOM 767 N N . LEU B 1 26 ? 2.896 10.023 -4.438 1 95.88 26 LEU B N 1
ATOM 768 C CA . LEU B 1 26 ? 1.952 9.031 -4.93 1 95.88 26 LEU B CA 1
ATOM 769 C C . LEU B 1 26 ? 0.52 9.547 -4.84 1 95.88 26 LEU B C 1
ATOM 771 O O . LEU B 1 26 ? 0.071 9.969 -3.771 1 95.88 26 LEU B O 1
ATOM 775 N N . VAL B 1 27 ? -0.132 9.617 -6.016 1 96.06 27 VAL B N 1
ATOM 776 C CA . VAL B 1 27 ? -1.532 10.023 -6.055 1 96.06 27 VAL B CA 1
ATOM 777 C C . VAL B 1 27 ? -2.418 8.805 -6.316 1 96.06 27 VAL B C 1
ATOM 779 O O . VAL B 1 27 ? -2.197 8.07 -7.281 1 96.06 27 VAL B O 1
ATOM 782 N N . VAL B 1 28 ? -3.326 8.508 -5.43 1 95.56 28 VAL B N 1
ATOM 783 C CA . VAL B 1 28 ? -4.289 7.414 -5.562 1 95.56 28 VAL B CA 1
ATOM 784 C C . VAL B 1 28 ? -5.703 7.984 -5.668 1 95.56 28 VAL B C 1
ATOM 786 O O . VAL B 1 28 ? -6.141 8.742 -4.797 1 95.56 28 VAL B O 1
ATOM 789 N N . ILE B 1 29 ? -6.398 7.621 -6.797 1 95.44 29 ILE B N 1
ATOM 790 C CA . ILE B 1 29 ? -7.77 8.07 -7.012 1 95.44 29 ILE B CA 1
ATOM 791 C C . ILE B 1 29 ? -8.68 6.859 -7.234 1 95.44 29 ILE B C 1
ATOM 793 O O . ILE B 1 29 ? -8.406 6.02 -8.094 1 95.44 29 ILE B O 1
ATOM 797 N N . ASP B 1 30 ? -9.578 6.664 -6.379 1 92.06 30 ASP B N 1
ATOM 798 C CA . ASP B 1 30 ? -10.648 5.695 -6.57 1 92.06 30 ASP B CA 1
ATOM 799 C C . ASP B 1 30 ? -11.977 6.391 -6.883 1 92.06 30 ASP B C 1
ATOM 801 O O . ASP B 1 30 ? -12.617 6.949 -5.988 1 92.06 30 ASP B O 1
ATOM 805 N N . ARG B 1 31 ? -12.328 6.277 -8 1 91.5 31 ARG B N 1
ATOM 806 C CA . ARG B 1 31 ? -13.484 7.051 -8.461 1 91.5 31 ARG B CA 1
ATOM 807 C C . ARG B 1 31 ? -14.789 6.422 -7.988 1 91.5 31 ARG B C 1
ATOM 809 O O . ARG B 1 31 ? -15.805 7.109 -7.875 1 91.5 31 ARG B O 1
ATOM 816 N N . PHE B 1 32 ? -14.75 5.094 -7.719 1 88.88 32 PHE B N 1
ATOM 817 C CA . PHE B 1 32 ? -15.953 4.391 -7.285 1 88.88 32 PHE B CA 1
ATOM 818 C C . PHE B 1 32 ? -16.469 4.949 -5.965 1 88.88 32 PHE B C 1
ATOM 820 O O . PHE B 1 32 ? -17.672 5.086 -5.766 1 88.88 32 PHE B O 1
ATOM 827 N N . ILE B 1 33 ? -15.609 5.32 -5.09 1 87.31 33 ILE B N 1
ATOM 828 C CA . ILE B 1 33 ? -16 5.789 -3.768 1 87.31 33 ILE B CA 1
ATOM 829 C C . ILE B 1 33 ? -15.531 7.227 -3.568 1 87.31 33 ILE B C 1
ATOM 831 O O . ILE B 1 33 ? -15.414 7.695 -2.434 1 87.31 33 ILE B O 1
ATOM 835 N N . LYS B 1 34 ? -15.141 7.926 -4.816 1 89.94 34 LYS B N 1
ATOM 836 C CA . LYS B 1 34 ? -14.695 9.32 -4.84 1 89.94 34 LYS B CA 1
ATOM 837 C C . LYS B 1 34 ? -13.547 9.539 -3.861 1 89.94 34 LYS B C 1
ATOM 839 O O . LYS B 1 34 ? -13.57 10.484 -3.07 1 89.94 34 LYS B O 1
ATOM 844 N N . TYR B 1 35 ? -12.641 8.625 -3.777 1 90.19 35 TYR B N 1
ATOM 845 C CA . TYR B 1 35 ? -11.445 8.68 -2.945 1 90.19 35 TYR B CA 1
ATOM 846 C C . TYR B 1 35 ? -10.25 9.211 -3.736 1 90.19 35 TYR B C 1
ATOM 848 O O . TYR B 1 35 ? -9.984 8.75 -4.848 1 90.19 35 TYR B O 1
ATOM 856 N N . ALA B 1 36 ? -9.664 10.367 -3.217 1 94.88 36 ALA B N 1
ATOM 857 C CA . ALA B 1 36 ? -8.391 10.898 -3.709 1 94.88 36 ALA B CA 1
ATOM 858 C C . ALA B 1 36 ? -7.418 11.148 -2.561 1 94.88 36 ALA B C 1
ATOM 860 O O . ALA B 1 36 ? -7.766 11.797 -1.572 1 94.88 36 ALA B O 1
ATOM 861 N N . GLU B 1 37 ? -6.211 10.594 -2.744 1 94.31 37 GLU B N 1
ATOM 862 C CA . GLU B 1 37 ? -5.227 10.703 -1.672 1 94.31 37 GLU B CA 1
ATOM 863 C C . GLU B 1 37 ? -3.83 10.961 -2.23 1 94.31 37 GLU B C 1
ATOM 865 O O . GLU B 1 37 ? -3.424 10.336 -3.215 1 94.31 37 GLU B O 1
ATOM 870 N N . ILE B 1 38 ? -3.193 12.023 -1.612 1 94.06 38 ILE B N 1
ATOM 871 C CA . ILE B 1 38 ? -1.786 12.258 -1.919 1 94.06 38 ILE B CA 1
ATOM 872 C C . ILE B 1 38 ? -0.913 11.688 -0.804 1 94.06 38 ILE B C 1
ATOM 874 O O . ILE B 1 38 ? -1.085 12.031 0.367 1 94.06 38 ILE B O 1
ATOM 878 N N . ILE B 1 39 ? -0.037 10.766 -1.107 1 94.88 39 ILE B N 1
ATOM 879 C CA . ILE B 1 39 ? 0.857 10.133 -0.147 1 94.88 39 ILE B CA 1
ATOM 880 C C . ILE B 1 39 ? 2.305 10.5 -0.467 1 94.88 39 ILE B C 1
ATOM 882 O O . ILE B 1 39 ? 2.777 10.273 -1.582 1 94.88 39 ILE B O 1
ATOM 886 N N . LEU B 1 40 ? 2.984 11.078 0.541 1 93.69 40 LEU B N 1
ATOM 887 C CA . LEU B 1 40 ? 4.383 11.469 0.385 1 93.69 40 LEU B CA 1
ATOM 888 C C . LEU B 1 40 ? 5.305 10.438 1.021 1 93.69 40 LEU B C 1
ATOM 890 O O . LEU B 1 40 ? 5.016 9.922 2.104 1 93.69 40 LEU B O 1
ATOM 894 N N . PHE B 1 41 ? 6.379 10.125 0.325 1 94.62 41 PHE B N 1
ATOM 895 C CA . PHE B 1 41 ? 7.383 9.258 0.923 1 94.62 41 PHE B CA 1
ATOM 896 C C . PHE B 1 41 ? 8.75 9.508 0.302 1 94.62 41 PHE B C 1
ATOM 898 O O . PHE B 1 41 ? 8.883 10.312 -0.622 1 94.62 41 PHE B O 1
ATOM 905 N N . ARG B 1 42 ? 9.695 8.977 0.924 1 93.44 42 ARG B N 1
ATOM 906 C CA . ARG B 1 42 ? 11.07 9.172 0.477 1 93.44 42 ARG B CA 1
ATOM 907 C C . ARG B 1 42 ? 11.539 8 -0.384 1 93.44 42 ARG B C 1
ATOM 909 O O . ARG B 1 42 ? 11.125 6.863 -0.173 1 93.44 42 ARG B O 1
ATOM 916 N N . ASN B 1 43 ? 12.477 8.328 -1.239 1 89.56 43 ASN B N 1
ATOM 917 C CA . ASN B 1 43 ? 12.992 7.297 -2.139 1 89.56 43 ASN B CA 1
ATOM 918 C C . ASN B 1 43 ? 13.812 6.254 -1.388 1 89.56 43 ASN B C 1
ATOM 920 O O . ASN B 1 43 ? 14.047 5.156 -1.896 1 89.56 43 ASN B O 1
ATOM 924 N N . ASN B 1 44 ? 14.25 6.605 -0.211 1 90.44 44 ASN B N 1
ATOM 925 C CA . ASN B 1 44 ? 15.086 5.668 0.534 1 90.44 44 ASN B CA 1
ATOM 926 C C . ASN B 1 44 ? 14.258 4.852 1.524 1 90.44 44 ASN B C 1
ATOM 928 O O . ASN B 1 44 ? 14.812 4.145 2.369 1 90.44 44 ASN B O 1
ATOM 932 N N . TYR B 1 45 ? 12.977 4.953 1.473 1 93.31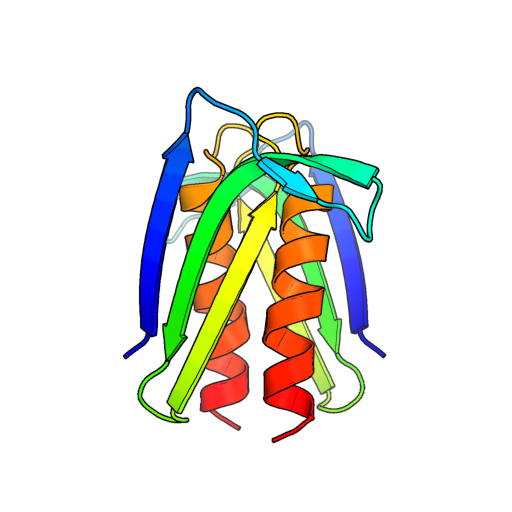 45 TYR B N 1
ATOM 933 C CA . TYR B 1 45 ? 12.133 4.113 2.311 1 93.31 45 TYR B CA 1
ATOM 934 C C . TYR B 1 45 ? 12.352 2.637 1.995 1 93.31 45 TYR B C 1
ATOM 936 O O . TYR B 1 45 ? 12.484 2.258 0.829 1 93.31 45 TYR B O 1
ATOM 944 N N . THR B 1 46 ? 12.414 1.873 2.994 1 93.06 46 THR B N 1
ATOM 945 C CA . THR B 1 46 ? 12.383 0.427 2.805 1 93.06 46 THR B CA 1
ATOM 946 C C . THR B 1 46 ? 11 -0.024 2.34 1 93.06 46 THR B C 1
ATOM 948 O O . THR B 1 46 ? 10.039 0.742 2.404 1 93.06 46 T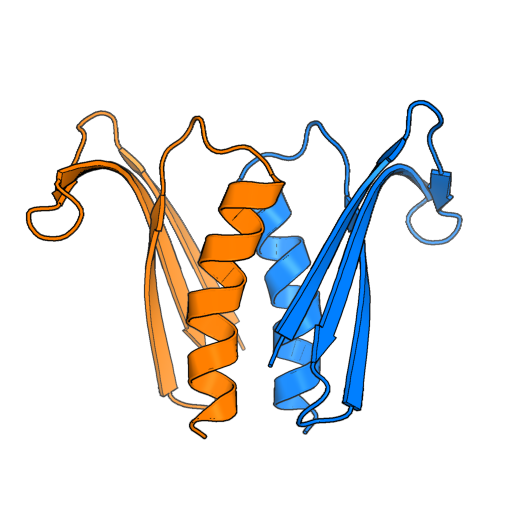HR B O 1
ATOM 951 N N . ALA B 1 47 ? 10.883 -1.199 1.889 1 94 47 ALA B N 1
ATOM 952 C CA . ALA B 1 47 ? 9.602 -1.761 1.478 1 94 47 ALA B CA 1
ATOM 953 C C . ALA B 1 47 ? 8.586 -1.699 2.615 1 94 47 ALA B C 1
ATOM 955 O O . ALA B 1 47 ? 7.434 -1.318 2.406 1 94 47 ALA B O 1
ATOM 956 N N . LEU B 1 48 ? 9.055 -2.047 3.842 1 93.12 48 LEU B N 1
ATOM 957 C CA . LEU B 1 48 ? 8.148 -2.062 4.988 1 93.12 48 LEU B CA 1
ATOM 958 C C . LEU B 1 48 ? 7.664 -0.655 5.316 1 93.12 48 LEU B C 1
ATOM 960 O O . LEU B 1 48 ? 6.477 -0.446 5.562 1 93.12 48 LEU B O 1
ATOM 964 N N . GLU B 1 49 ? 8.516 0.291 5.328 1 94.31 49 GLU B N 1
ATOM 965 C CA . GLU B 1 49 ? 8.133 1.671 5.605 1 94.31 49 GLU B CA 1
ATOM 966 C C . GLU B 1 49 ? 7.113 2.174 4.582 1 94.31 49 GLU B C 1
ATOM 968 O O . GLU B 1 49 ? 6.129 2.82 4.945 1 94.31 49 GLU B O 1
ATOM 973 N N . LEU B 1 50 ? 7.367 1.845 3.338 1 95.88 50 LEU B N 1
ATOM 974 C CA . LEU B 1 50 ? 6.457 2.271 2.281 1 95.88 50 LEU B CA 1
ATOM 975 C C . LEU B 1 50 ? 5.086 1.632 2.455 1 95.88 50 LEU B C 1
ATOM 977 O O . LEU B 1 50 ? 4.062 2.314 2.375 1 95.88 50 LEU B O 1
ATOM 981 N N . VAL B 1 51 ? 5.074 0.406 2.705 1 95.56 51 VAL B N 1
ATOM 982 C CA . VAL B 1 51 ? 3.826 -0.33 2.885 1 95.56 51 VAL B CA 1
ATOM 983 C C . VAL B 1 51 ? 3.033 0.271 4.043 1 95.56 51 VAL B C 1
ATOM 985 O O . VAL B 1 51 ? 1.817 0.455 3.941 1 95.56 51 VAL B O 1
ATOM 988 N N . GLN B 1 52 ? 3.762 0.554 5.117 1 94.88 52 GLN B N 1
ATOM 989 C CA . GLN B 1 52 ? 3.098 1.108 6.293 1 94.88 52 GLN B CA 1
ATOM 990 C C . GLN B 1 52 ? 2.461 2.459 5.98 1 94.88 52 GLN B C 1
ATOM 992 O O . GLN B 1 52 ? 1.327 2.725 6.383 1 94.88 52 GLN B O 1
ATOM 997 N N . VAL B 1 53 ? 3.145 3.254 5.254 1 94.12 53 VAL B N 1
ATOM 998 C CA . VAL B 1 53 ? 2.627 4.574 4.91 1 94.12 53 VAL B CA 1
ATOM 999 C C . VAL B 1 53 ? 1.38 4.43 4.043 1 94.12 53 VAL B C 1
ATOM 1001 O O . VAL B 1 53 ? 0.375 5.109 4.27 1 94.12 53 VAL B O 1
ATOM 1004 N N . ILE B 1 54 ? 1.426 3.523 3.057 1 95.31 54 ILE B N 1
ATOM 1005 C CA . ILE B 1 54 ? 0.333 3.334 2.107 1 95.31 54 ILE B CA 1
ATOM 1006 C C . ILE B 1 54 ? -0.889 2.775 2.832 1 95.31 54 ILE B C 1
ATOM 1008 O O . ILE B 1 54 ? -1.99 3.318 2.715 1 95.31 54 ILE B O 1
ATOM 1012 N N . LEU B 1 55 ? -0.745 1.741 3.619 1 93.81 55 LEU B N 1
ATOM 1013 C CA . LEU B 1 55 ? -1.865 1.079 4.277 1 93.81 55 LEU B CA 1
ATOM 1014 C C . LEU B 1 55 ? -2.494 1.991 5.328 1 93.81 55 LEU B C 1
ATOM 1016 O O . LEU B 1 55 ? -3.719 2.01 5.484 1 93.81 55 LEU B O 1
ATOM 1020 N N . ASN B 1 56 ? -1.586 2.756 6.059 1 92 56 ASN B N 1
ATOM 1021 C CA . ASN B 1 56 ? -2.115 3.697 7.039 1 92 56 ASN B CA 1
ATOM 1022 C C . ASN B 1 56 ? -3.033 4.73 6.391 1 92 56 ASN B C 1
ATOM 1024 O O . ASN B 1 56 ? -4.059 5.102 6.961 1 92 56 ASN B O 1
ATOM 1028 N N . ARG B 1 57 ? -2.672 5.098 5.23 1 92.69 57 ARG B N 1
ATOM 1029 C CA . ARG B 1 57 ? -3.441 6.145 4.566 1 92.69 57 ARG B CA 1
ATOM 1030 C C . ARG B 1 57 ? -4.664 5.566 3.861 1 92.69 57 ARG B C 1
ATOM 1032 O O . ARG B 1 57 ? -5.777 6.066 4.023 1 92.69 57 ARG B O 1
ATOM 1039 N N . VAL B 1 58 ? -4.566 4.504 3.15 1 92.56 58 VAL B N 1
ATOM 1040 C CA . VAL B 1 58 ? -5.609 3.973 2.279 1 92.56 58 VAL B CA 1
ATOM 1041 C C . VAL B 1 58 ? -6.637 3.205 3.109 1 92.56 58 VAL B C 1
ATOM 1043 O O . VAL B 1 58 ? -7.844 3.418 2.967 1 92.56 58 VAL B O 1
ATOM 1046 N N . VAL B 1 59 ? -6.211 2.373 4.047 1 90.81 59 VAL B N 1
ATOM 1047 C CA . VAL B 1 59 ? -7.121 1.551 4.836 1 90.81 59 VAL B CA 1
ATOM 1048 C C . VAL B 1 59 ? -7.945 2.438 5.77 1 90.81 59 VAL B C 1
ATOM 1050 O O . VAL B 1 59 ? -9.125 2.182 5.996 1 90.81 59 VAL B O 1
ATOM 1053 N N . ARG B 1 60 ? -7.254 3.457 6.305 1 88.62 60 ARG B N 1
ATOM 1054 C CA . ARG B 1 60 ? -7.973 4.379 7.18 1 88.62 60 ARG B CA 1
ATOM 1055 C C . ARG B 1 60 ? -9.188 4.965 6.477 1 88.62 60 ARG B C 1
ATOM 1057 O O . ARG B 1 60 ? -10.266 5.082 7.074 1 88.62 60 ARG B O 1
ATOM 1064 N N . TYR B 1 61 ? -9.016 5.273 5.203 1 87.31 61 TYR B N 1
ATOM 1065 C CA . TYR B 1 61 ? -10.125 5.844 4.453 1 87.31 61 TYR B CA 1
ATOM 1066 C C . TYR B 1 61 ? -11.258 4.832 4.297 1 87.31 61 TYR B C 1
ATOM 1068 O O . TYR B 1 61 ? -12.414 5.137 4.582 1 87.31 61 TYR B O 1
ATOM 1076 N N . TYR B 1 62 ? -10.945 3.658 3.885 1 87.31 62 TYR B N 1
ATOM 1077 C CA . TYR B 1 62 ? -11.953 2.641 3.605 1 87.31 62 TYR B CA 1
ATOM 1078 C C . TYR B 1 62 ? -12.656 2.207 4.887 1 87.31 62 TYR B C 1
ATOM 1080 O O . TYR B 1 62 ? -13.828 1.828 4.855 1 87.31 62 TYR B O 1
ATOM 1088 N N . LYS B 1 63 ? -11.961 2.357 6.012 1 84.12 63 LYS B N 1
ATOM 1089 C CA . LYS B 1 63 ? -12.578 2.023 7.293 1 84.12 63 LYS B CA 1
ATOM 1090 C C . LYS B 1 63 ? -13.531 3.121 7.746 1 84.12 63 LYS B C 1
ATOM 1092 O O . LYS B 1 63 ? -14.422 2.877 8.57 1 84.12 63 LYS B O 1
ATOM 1097 N N . LEU B 1 64 ? -13.281 4.305 7.301 1 77.88 64 LEU B N 1
ATOM 1098 C CA . LEU B 1 64 ? -14.148 5.422 7.664 1 77.88 64 LEU B CA 1
ATOM 1099 C C . LEU B 1 64 ? -15.414 5.426 6.82 1 77.88 64 LEU B C 1
ATOM 1101 O O . LEU B 1 64 ? -16.406 6.082 7.176 1 77.88 64 LEU B O 1
ATOM 1105 N N . LEU B 1 65 ? -15.344 4.68 5.773 1 67.38 65 LEU B N 1
ATOM 1106 C CA . LEU B 1 65 ? -16.531 4.578 4.938 1 67.38 65 LEU B CA 1
ATOM 1107 C C . LEU B 1 65 ? -17.516 3.545 5.496 1 67.38 65 LEU B C 1
ATOM 1109 O O . LEU B 1 65 ? -18.719 3.762 5.492 1 67.38 65 LEU B O 1
#

Foldseek 3Di:
DKDKDKDFAPDWDQDPVVRDTFGIWIWIADVVVRDIDIFTDHPPDDPVRVVCSVCVPPVVVVVVD/DKDKDKDFAPDWDQDPVVRDTFGIWIWIADVVVRDIDIFTDHPPDDPVRVVVSVCVVPVVVVVVD

Sequence (130 aa):
DIAIDFVTRLLTFYNLVSKVFYNTILVVIDRFIKYAEIILFRNNYTALELVQVILNRVVRYYKLLDIAIDFVTRLLTFYNLVSKVFYNTILVVIDRFIKYAEIILFRNNYTALELVQVILNRVVRYYKLL

Nearest PDB structures (foldseek):
  3j6b-assembly1_F  TM=6.430E-01  e=9.158E+00  Saccharomyces cerevisiae
  8p18-assembly1_6  TM=4.951E-01  e=8.116E+00  Escherichia coli K-12
  4wv7-assembly1_A  TM=3.673E-01  e=2.577E+00  Homo sapiens
  6kgy-assembly1_A  TM=3.977E-01  e=6.772E+00  Escherichia coli BL21(DE3)
  3j6b-assembly1_F  TM=6.436E-01  e=9.409E+00  Saccharomyces cerevisiae

Radius of gyration: 15.18 Å; Cα contacts (8 Å, |Δi|>4): 202; chains: 2; bounding box: 34×43×27 Å

pLDDT: mean 90.69, std 5.3, range [67.38, 96.06]